Protein AF-A0A1H4NP24-F1 (afdb_monomer)

Secondary structure (DSSP, 8-state):
-----HHHHHHHHHHHHHHHHHSEEEHHHHHHHH---HHHHHHHHHHHHHHSTTTEEEETTTTEEEEPTTPPPSS-HHHHHHHHHHHHHHHHHH-TTS---------TT-TT-----TT---S--GGG-TTS--

Mean predicted aligned error: 13.08 Å

Foldseek 3Di:
DPDDPPVLVLLLLQLLLVCVVPQKAALVNCCLLPVDDSVVSVVSVVVSCVVVVQQWDQDPVVRIIGGHPPDDRPDDPVSSVVSVVVSVVVSVVVCPPDDDPDPDPDPPPPPPDPDDDPPDPDDDPPVPDPPDDD

Sequence (134 aa):
MGDLSHAVLTQMIWIVARVIGAGTIGRQDLVTAFGISQSQAAIDFRSYRAINPDRLMHDRQARTYLVSPGSLTAYPTALRTRVIHAVRMVMDLITDGSQPAKPAPSCARCEDMRFLDSHVILEQCLDCNPEIPK

Nearest PDB structures (foldseek):
  7qfz-assembly4_H  TM=7.844E-01  e=1.212E-05  Escherichia fergusonii ATCC 35469
  7qfz-assembly4_G  TM=8.031E-01  e=2.650E-05  Escherichia fergusonii ATCC 35469
  7tb5-assembly1_A-2  TM=8.136E-01  e=3.175E-05  Pseudomonas aeruginosa
  7qfz-assembly1_A  TM=7.896E-01  e=3.175E-05  Escherichia fergusonii ATCC 35469
  7tb6-assembly1_A-2  TM=6.470E-01  e=7.049E-06  Stenotrophomonas maltophilia

pLDDT: mean 75.7, std 20.92, range [39.09, 95.44]

Structure (mmCIF, N/CA/C/O backbone):
data_AF-A0A1H4NP24-F1
#
_entry.id   AF-A0A1H4NP24-F1
#
loop_
_atom_site.group_PDB
_atom_site.id
_atom_site.type_symbol
_atom_site.label_atom_id
_atom_site.label_alt_id
_atom_site.label_comp_id
_atom_site.label_asym_id
_atom_site.label_entity_id
_atom_site.label_seq_id
_atom_site.pdbx_PDB_ins_code
_atom_site.Cartn_x
_atom_site.Cartn_y
_atom_site.Cartn_z
_atom_site.occupancy
_atom_site.B_iso_or_equiv
_atom_site.auth_seq_id
_atom_site.auth_comp_id
_atom_site.auth_asym_id
_atom_site.auth_atom_id
_atom_site.pdbx_PDB_model_num
ATOM 1 N N . MET A 1 1 ? 0.434 3.483 -23.125 1.00 43.56 1 MET A N 1
ATOM 2 C CA . MET A 1 1 ? 0.304 3.150 -21.692 1.00 43.56 1 MET A CA 1
ATOM 3 C C . MET A 1 1 ? -0.590 4.240 -21.129 1.00 43.56 1 MET A C 1
ATOM 5 O O . MET A 1 1 ? -0.152 5.377 -21.136 1.00 43.56 1 MET A O 1
ATOM 9 N N . GLY A 1 2 ? -1.878 3.967 -20.895 1.00 53.38 2 GLY A N 1
ATOM 10 C CA . GLY A 1 2 ? -2.834 5.023 -20.530 1.00 53.38 2 GLY A CA 1
ATOM 11 C C . GLY A 1 2 ? -2.414 5.701 -19.228 1.00 53.38 2 GLY A C 1
ATOM 12 O O . GLY A 1 2 ? -1.964 5.003 -18.319 1.00 53.38 2 GLY A O 1
ATOM 13 N N . ASP A 1 3 ? -2.515 7.028 -19.165 1.00 61.78 3 ASP A N 1
ATOM 14 C CA . ASP A 1 3 ? -2.132 7.796 -17.983 1.00 61.78 3 ASP A CA 1
ATOM 15 C C . ASP A 1 3 ? -2.924 7.301 -16.767 1.00 61.78 3 ASP A C 1
ATOM 17 O O . ASP A 1 3 ? -4.144 7.455 -16.675 1.00 61.78 3 ASP A O 1
ATOM 21 N N . LEU A 1 4 ? -2.226 6.648 -15.835 1.00 72.50 4 LEU A N 1
ATOM 22 C CA . LEU A 1 4 ? -2.789 6.300 -14.536 1.00 72.50 4 LEU A CA 1
ATOM 23 C C . LEU A 1 4 ? -3.139 7.604 -13.827 1.00 72.50 4 LEU A C 1
ATOM 25 O O . LEU A 1 4 ? -2.292 8.490 -13.700 1.00 72.50 4 LEU A O 1
ATOM 29 N N . SER A 1 5 ? -4.376 7.721 -13.340 1.00 87.06 5 SER A N 1
ATOM 30 C CA . SER A 1 5 ? -4.756 8.903 -12.573 1.00 87.06 5 SER A CA 1
ATOM 31 C C . SER A 1 5 ? -3.844 9.045 -11.351 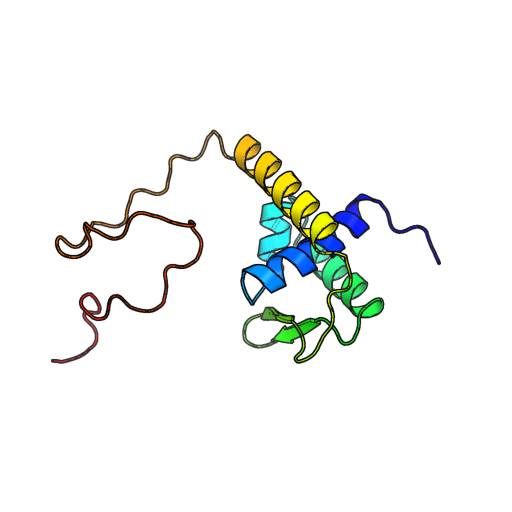1.00 87.06 5 SER A C 1
ATOM 33 O O . SER A 1 5 ? -3.420 8.058 -10.741 1.00 87.06 5 SER A O 1
ATOM 35 N N . HIS A 1 6 ? -3.558 10.288 -10.965 1.00 85.81 6 HIS A N 1
ATOM 36 C CA . HIS A 1 6 ? -2.720 10.576 -9.801 1.00 85.81 6 HIS A CA 1
ATOM 37 C C . HIS A 1 6 ? -3.248 9.898 -8.522 1.00 85.81 6 HIS A C 1
ATOM 39 O O . HIS A 1 6 ? -2.467 9.458 -7.678 1.00 85.81 6 HIS A O 1
ATOM 45 N N . ALA A 1 7 ? -4.573 9.755 -8.400 1.00 87.88 7 ALA A N 1
ATOM 46 C CA . ALA A 1 7 ? -5.215 9.050 -7.296 1.00 87.88 7 ALA A CA 1
ATOM 47 C C . ALA A 1 7 ? -4.853 7.555 -7.278 1.00 87.88 7 ALA A C 1
ATOM 49 O O . ALA A 1 7 ? -4.392 7.053 -6.254 1.00 87.88 7 ALA A O 1
ATOM 50 N N . VAL A 1 8 ? -4.970 6.871 -8.421 1.00 88.38 8 VAL A N 1
ATOM 51 C CA . VAL A 1 8 ? -4.622 5.446 -8.544 1.00 88.38 8 VAL A CA 1
ATOM 52 C C . VAL A 1 8 ? -3.134 5.227 -8.278 1.00 88.38 8 VAL A C 1
ATOM 54 O O . VAL A 1 8 ? -2.760 4.313 -7.544 1.00 88.38 8 VAL A O 1
ATOM 57 N N . LEU A 1 9 ? -2.267 6.090 -8.814 1.00 90.94 9 LEU A N 1
ATOM 58 C CA . LEU A 1 9 ? -0.829 6.008 -8.553 1.00 90.94 9 LEU A CA 1
ATOM 59 C C . LEU A 1 9 ? -0.516 6.192 -7.058 1.00 90.94 9 LEU A C 1
ATOM 61 O O . LEU A 1 9 ? 0.287 5.447 -6.497 1.00 90.94 9 LEU A O 1
ATOM 65 N N . THR A 1 10 ? -1.177 7.149 -6.403 1.00 93.56 10 THR A N 1
ATOM 66 C CA . THR A 1 10 ? -1.026 7.399 -4.961 1.00 93.56 10 THR A CA 1
ATOM 67 C C . THR A 1 10 ? -1.427 6.172 -4.141 1.00 93.56 10 THR A C 1
ATOM 69 O O . THR A 1 10 ? -0.669 5.749 -3.267 1.00 93.56 10 THR A O 1
ATOM 72 N N . GLN A 1 11 ? -2.565 5.548 -4.459 1.00 94.62 11 GLN A N 1
ATOM 73 C CA . GLN A 1 11 ? -3.028 4.313 -3.814 1.00 94.62 11 GLN A CA 1
ATOM 74 C C . GLN A 1 11 ? -2.031 3.162 -4.010 1.00 94.62 11 GLN A C 1
ATOM 76 O O . GLN A 1 11 ? -1.704 2.462 -3.054 1.00 94.62 11 GLN A O 1
ATOM 81 N N . MET A 1 12 ? -1.477 3.000 -5.216 1.00 93.06 12 MET A N 1
ATOM 82 C CA . MET A 1 12 ? -0.444 1.996 -5.499 1.00 93.06 12 MET A CA 1
ATOM 83 C C . MET A 1 12 ? 0.831 2.210 -4.678 1.00 93.06 12 MET A C 1
ATOM 85 O O . MET A 1 12 ? 1.361 1.258 -4.102 1.00 93.06 12 MET A O 1
ATOM 89 N N . ILE A 1 13 ? 1.325 3.450 -4.595 1.00 93.19 13 ILE A N 1
ATOM 90 C CA . ILE A 1 13 ? 2.499 3.782 -3.777 1.00 93.19 13 ILE A CA 1
ATOM 91 C C . ILE A 1 13 ? 2.211 3.489 -2.302 1.00 93.19 13 ILE A C 1
ATOM 93 O O . ILE A 1 13 ? 3.058 2.917 -1.609 1.00 93.19 13 ILE A O 1
ATOM 97 N N . TRP A 1 14 ? 1.013 3.841 -1.832 1.00 95.31 14 TRP A N 1
ATOM 98 C CA . TRP A 1 14 ? 0.597 3.608 -0.455 1.00 95.31 14 TRP A CA 1
ATOM 99 C C . TRP A 1 14 ? 0.489 2.118 -0.116 1.00 95.31 14 TRP A C 1
ATOM 101 O O . TRP A 1 14 ? 1.007 1.718 0.924 1.00 95.31 14 TRP A O 1
ATOM 111 N N . ILE A 1 15 ? -0.078 1.284 -1.002 1.00 94.31 15 ILE A N 1
ATOM 112 C CA . ILE A 1 15 ? -0.126 -0.183 -0.841 1.00 94.31 15 ILE A CA 1
ATOM 113 C C . ILE A 1 15 ? 1.272 -0.729 -0.529 1.00 94.31 15 ILE A C 1
ATOM 115 O O . ILE A 1 15 ? 1.453 -1.450 0.452 1.00 94.31 15 ILE A O 1
ATOM 119 N N . VAL A 1 16 ? 2.269 -0.356 -1.342 1.00 92.12 16 VAL A N 1
ATOM 120 C CA . VAL A 1 16 ? 3.656 -0.823 -1.183 1.00 92.12 16 VAL A CA 1
ATOM 121 C C . VAL A 1 16 ? 4.253 -0.336 0.126 1.00 92.12 16 VAL A C 1
ATOM 123 O O . VAL A 1 16 ? 4.916 -1.087 0.835 1.00 92.12 16 VAL A O 1
ATOM 126 N N . ALA A 1 17 ? 4.041 0.933 0.451 1.00 91.44 17 ALA A N 1
ATOM 127 C CA . ALA A 1 17 ? 4.573 1.514 1.668 1.00 91.44 17 ALA A CA 1
ATOM 128 C C . ALA A 1 17 ? 3.991 0.825 2.919 1.00 91.44 17 ALA A C 1
ATOM 130 O O . ALA A 1 17 ? 4.731 0.486 3.843 1.00 91.44 17 ALA A O 1
ATOM 131 N N . ARG A 1 18 ? 2.677 0.580 2.922 1.00 92.62 18 ARG A N 1
ATOM 132 C CA . ARG A 1 18 ? 1.929 -0.012 4.034 1.00 92.62 18 ARG A CA 1
ATOM 133 C C . ARG A 1 18 ? 2.296 -1.477 4.261 1.00 92.62 18 ARG A C 1
ATOM 135 O O . ARG A 1 18 ? 2.573 -1.841 5.401 1.00 92.62 18 ARG A O 1
ATOM 142 N N . VAL A 1 19 ? 2.352 -2.290 3.203 1.00 91.00 19 VAL A N 1
ATOM 143 C CA . VAL A 1 19 ? 2.689 -3.720 3.319 1.00 91.00 19 VAL A CA 1
ATOM 144 C C . VAL A 1 19 ? 4.134 -3.940 3.780 1.00 91.00 19 VAL A C 1
ATOM 146 O O . VAL A 1 19 ? 4.392 -4.865 4.538 1.00 91.00 19 VAL A O 1
ATOM 149 N N . ILE A 1 20 ? 5.074 -3.066 3.394 1.00 87.38 20 ILE A N 1
ATOM 150 C CA . ILE A 1 20 ? 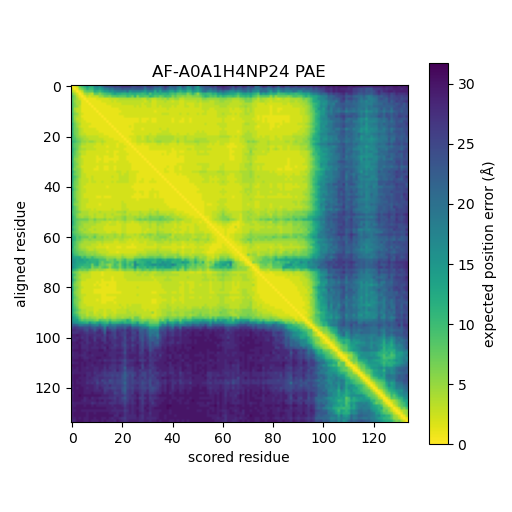6.464 -3.131 3.878 1.00 87.38 20 ILE A CA 1
ATOM 151 C C . ILE A 1 20 ? 6.529 -2.818 5.376 1.00 87.38 20 ILE A C 1
ATOM 153 O O . ILE A 1 20 ? 7.282 -3.460 6.098 1.00 87.38 20 ILE A O 1
ATOM 157 N N . GLY A 1 21 ? 5.758 -1.828 5.838 1.00 85.81 21 GLY A N 1
ATOM 158 C CA . GLY A 1 21 ? 5.777 -1.408 7.239 1.00 85.81 21 GLY A CA 1
ATOM 159 C C . GLY A 1 21 ? 5.045 -2.357 8.190 1.00 85.81 21 GLY A C 1
ATOM 160 O O . GLY A 1 21 ? 5.471 -2.509 9.326 1.00 85.81 21 GLY A O 1
ATOM 161 N N . ALA A 1 22 ? 3.951 -2.984 7.750 1.00 87.06 22 ALA A N 1
ATOM 162 C CA . ALA A 1 22 ? 3.100 -3.814 8.611 1.00 87.06 22 ALA A CA 1
ATOM 163 C C . ALA A 1 22 ? 3.073 -5.303 8.263 1.00 87.06 22 ALA A C 1
ATOM 165 O O . ALA A 1 22 ? 2.334 -6.065 8.881 1.00 87.06 22 ALA A O 1
ATOM 166 N N . GLY A 1 23 ? 3.833 -5.724 7.254 1.00 87.56 23 GLY A N 1
ATOM 167 C CA . GLY A 1 23 ? 3.932 -7.111 6.800 1.00 87.56 23 GLY A CA 1
ATOM 168 C C . GLY A 1 23 ? 2.746 -7.583 5.957 1.00 87.56 23 GLY A C 1
ATOM 169 O O . GLY A 1 23 ? 2.945 -8.300 4.979 1.00 87.56 23 GLY A O 1
ATOM 170 N N . THR A 1 24 ? 1.524 -7.154 6.284 1.00 90.88 24 THR A N 1
ATOM 171 C CA . THR A 1 24 ? 0.304 -7.514 5.548 1.00 90.88 24 THR A CA 1
ATOM 172 C C . THR A 1 24 ? -0.559 -6.289 5.249 1.00 90.88 24 THR A C 1
ATOM 174 O O . THR A 1 24 ? -0.479 -5.267 5.934 1.00 90.88 24 THR A O 1
ATOM 177 N N . ILE A 1 25 ? -1.376 -6.374 4.201 1.00 94.62 25 ILE A N 1
ATOM 178 C CA . ILE A 1 25 ? -2.372 -5.351 3.867 1.00 94.62 25 ILE A CA 1
ATOM 179 C C . ILE A 1 25 ? -3.626 -5.994 3.275 1.00 94.62 25 ILE A C 1
ATOM 181 O O . ILE A 1 25 ? -3.542 -6.897 2.447 1.00 94.62 25 ILE A O 1
ATOM 185 N N . GLY A 1 26 ? -4.805 -5.540 3.678 1.00 94.38 26 GLY A N 1
ATOM 186 C CA . GLY A 1 26 ? -6.093 -5.983 3.161 1.00 94.38 26 GLY A CA 1
ATOM 187 C C . GLY A 1 26 ? -6.828 -4.902 2.369 1.00 94.38 26 GLY A C 1
ATOM 188 O O . GLY A 1 26 ? -6.409 -3.753 2.255 1.00 94.38 26 GLY A O 1
ATOM 189 N N . ARG A 1 27 ? -7.997 -5.267 1.832 1.00 95.44 27 ARG A N 1
ATOM 190 C CA . ARG A 1 27 ? -8.907 -4.308 1.172 1.00 95.44 27 ARG A CA 1
ATOM 191 C C . ARG A 1 27 ? -9.439 -3.266 2.149 1.00 95.44 27 ARG A C 1
ATOM 193 O O . ARG A 1 27 ? -9.589 -2.114 1.765 1.00 95.44 27 ARG A O 1
ATOM 200 N N . GLN A 1 28 ? -9.684 -3.667 3.397 1.00 94.50 28 GLN A N 1
ATOM 201 C CA . GLN A 1 28 ? -10.194 -2.774 4.431 1.00 94.50 28 GLN A CA 1
ATOM 202 C C . GLN A 1 28 ? -9.214 -1.638 4.750 1.00 94.50 28 GLN A C 1
ATOM 204 O O . GLN A 1 28 ? -9.665 -0.526 4.988 1.00 94.50 28 GLN A O 1
ATOM 209 N N . ASP A 1 29 ? -7.899 -1.874 4.669 1.00 94.56 29 ASP A N 1
ATOM 210 C CA . ASP A 1 29 ? -6.900 -0.815 4.852 1.00 94.56 29 ASP A CA 1
ATOM 211 C C . ASP A 1 29 ? -7.089 0.324 3.839 1.00 94.56 29 ASP A C 1
ATOM 213 O O . ASP A 1 29 ? -7.032 1.491 4.212 1.00 94.56 29 ASP A O 1
ATOM 217 N N . LEU A 1 30 ? -7.366 0.003 2.569 1.00 95.06 30 LEU A N 1
ATOM 218 C CA . LEU A 1 30 ? -7.606 1.017 1.536 1.00 95.06 30 LEU A CA 1
ATOM 219 C C . LEU A 1 30 ? -8.944 1.727 1.732 1.00 95.06 30 LEU A C 1
ATOM 221 O O . LEU A 1 30 ? -9.032 2.931 1.509 1.00 95.06 30 LEU A O 1
ATOM 225 N N . VAL A 1 31 ? -9.979 0.990 2.139 1.00 95.06 31 VAL A N 1
ATOM 226 C CA . VAL A 1 31 ? -11.292 1.569 2.456 1.00 95.06 31 VAL A CA 1
ATOM 227 C C . VAL A 1 31 ? -11.142 2.599 3.574 1.00 95.06 31 VAL A C 1
ATOM 229 O O . VAL A 1 31 ? -11.602 3.725 3.426 1.00 95.06 31 VAL A O 1
ATOM 232 N N . THR A 1 32 ? -10.446 2.243 4.655 1.00 93.00 32 THR A N 1
ATOM 233 C CA . THR A 1 32 ? -10.204 3.142 5.788 1.00 93.00 32 THR A CA 1
ATOM 234 C C . THR A 1 32 ? -9.333 4.336 5.390 1.00 93.00 32 THR A C 1
ATOM 236 O O . THR A 1 32 ? -9.643 5.460 5.764 1.00 93.00 32 THR A O 1
ATOM 239 N N . ALA A 1 33 ? -8.275 4.118 4.605 1.00 93.44 33 ALA A N 1
ATOM 240 C CA . ALA A 1 33 ? -7.322 5.172 4.260 1.00 93.44 33 ALA A CA 1
ATOM 241 C C . ALA A 1 33 ? -7.810 6.152 3.182 1.00 93.44 33 ALA A C 1
ATOM 243 O O . ALA A 1 33 ? -7.418 7.316 3.193 1.00 93.44 33 ALA A O 1
ATOM 244 N N . PHE A 1 34 ? -8.629 5.692 2.233 1.00 93.00 34 PHE A N 1
ATOM 245 C CA . PHE A 1 34 ? -9.024 6.479 1.057 1.00 93.00 34 PHE A CA 1
ATOM 246 C C . PHE A 1 34 ? -10.536 6.675 0.914 1.00 93.00 34 PHE A C 1
ATOM 248 O O . PHE A 1 34 ? -10.964 7.341 -0.026 1.00 93.00 34 PHE A O 1
ATOM 255 N N . GLY A 1 35 ? -11.357 6.078 1.783 1.00 92.19 35 GLY A N 1
ATOM 256 C CA . GLY A 1 35 ? -12.817 6.176 1.698 1.00 92.19 35 GLY A CA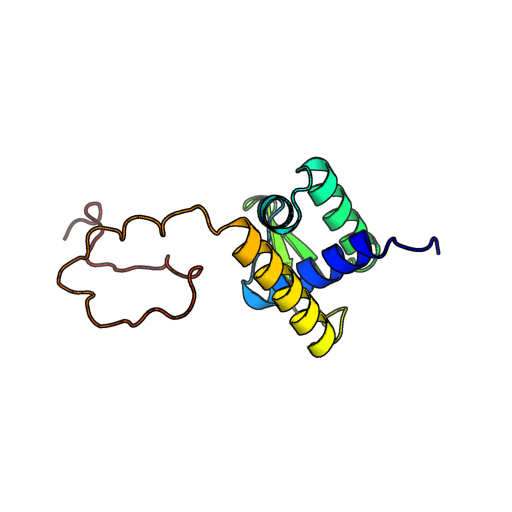 1
ATOM 257 C C . GLY A 1 35 ? -13.417 5.527 0.443 1.00 92.19 35 GLY A C 1
ATOM 258 O O . GLY A 1 35 ? -14.524 5.873 0.039 1.00 92.19 35 GLY A O 1
ATOM 259 N N . ILE A 1 36 ? -12.691 4.612 -0.207 1.00 92.94 36 ILE A N 1
ATOM 260 C CA . ILE A 1 36 ? -13.147 3.920 -1.422 1.00 92.94 36 ILE A CA 1
ATOM 261 C C . ILE A 1 36 ? -13.965 2.667 -1.090 1.00 92.94 36 ILE A C 1
ATOM 263 O O . ILE A 1 36 ? -13.900 2.133 0.013 1.00 92.94 36 ILE A O 1
ATOM 267 N N . SER A 1 37 ? -14.716 2.146 -2.062 1.00 95.31 37 SER A N 1
ATOM 268 C CA . SER A 1 37 ? -15.448 0.888 -1.893 1.00 95.31 37 SER A CA 1
ATOM 269 C C . SER A 1 37 ? -14.511 -0.329 -1.862 1.00 95.31 37 SER A C 1
ATOM 271 O O . SER A 1 37 ? -13.417 -0.320 -2.433 1.00 95.31 37 SER A O 1
ATOM 273 N N . GLN A 1 38 ? -14.970 -1.443 -1.277 1.00 94.12 38 GLN A N 1
ATOM 274 C CA . GLN A 1 38 ? -14.225 -2.711 -1.327 1.00 94.12 38 GLN A CA 1
ATOM 275 C C . GLN A 1 38 ? -13.985 -3.213 -2.761 1.00 94.12 38 GLN A C 1
ATOM 277 O O . GLN A 1 38 ? -12.965 -3.855 -3.028 1.00 94.12 38 GLN A O 1
ATOM 282 N N . SER A 1 39 ? -14.918 -2.949 -3.684 1.00 94.44 39 SER A N 1
ATOM 283 C CA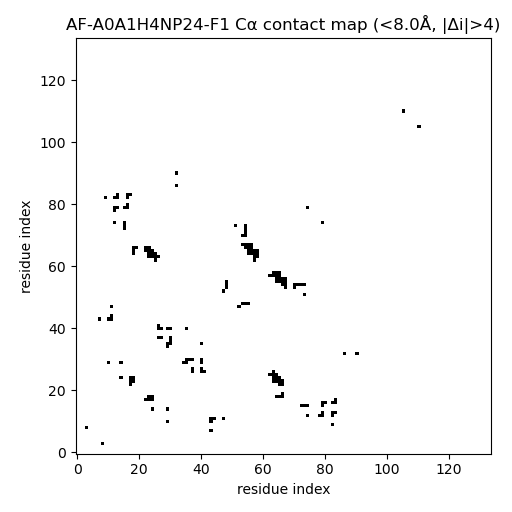 . SER A 1 39 ? -14.768 -3.319 -5.094 1.00 94.44 39 SER A CA 1
ATOM 284 C C . SER A 1 39 ? -13.668 -2.503 -5.770 1.00 94.44 39 SER A C 1
ATOM 286 O O . SER A 1 39 ? -12.857 -3.091 -6.487 1.00 94.44 39 SER A O 1
ATOM 288 N N . GLN A 1 40 ? -13.581 -1.200 -5.480 1.00 93.12 40 GLN A N 1
ATOM 289 C CA . GLN A 1 40 ? -12.506 -0.342 -5.973 1.00 93.12 40 GLN A CA 1
ATOM 290 C C . GLN A 1 40 ? -11.154 -0.741 -5.376 1.00 93.12 40 GLN A C 1
ATOM 292 O O . GLN A 1 40 ? -10.217 -0.975 -6.130 1.00 93.12 40 GLN A O 1
ATOM 297 N N . ALA A 1 41 ? -11.072 -0.981 -4.064 1.00 94.56 41 ALA A N 1
ATOM 298 C CA . ALA A 1 41 ? -9.847 -1.485 -3.439 1.00 94.56 41 ALA A CA 1
ATOM 299 C C . ALA A 1 41 ? -9.365 -2.797 -4.090 1.00 94.56 41 ALA A C 1
ATOM 301 O O . ALA A 1 41 ? -8.172 -3.013 -4.303 1.00 94.56 41 ALA A O 1
ATOM 302 N N . ALA A 1 42 ? -10.292 -3.690 -4.459 1.00 93.31 42 ALA A N 1
ATOM 303 C CA . ALA A 1 42 ? -9.952 -4.912 -5.181 1.00 93.31 42 ALA A CA 1
ATOM 304 C C . ALA A 1 42 ? -9.449 -4.647 -6.613 1.00 93.31 42 ALA A C 1
ATOM 306 O O . ALA A 1 42 ? -8.592 -5.394 -7.088 1.00 93.31 42 ALA A O 1
ATOM 307 N N . ILE A 1 43 ? -9.974 -3.627 -7.303 1.00 92.88 43 ILE A N 1
ATOM 308 C CA . ILE A 1 43 ? -9.452 -3.169 -8.600 1.00 92.88 43 ILE A CA 1
ATOM 309 C C . ILE A 1 43 ? -8.026 -2.648 -8.419 1.00 92.88 43 ILE A C 1
ATOM 311 O O . ILE A 1 43 ? -7.150 -3.084 -9.157 1.00 92.88 43 ILE A O 1
ATOM 315 N N . ASP A 1 44 ? -7.767 -1.819 -7.411 1.00 91.81 44 ASP A N 1
ATOM 316 C CA . ASP A 1 44 ? -6.451 -1.213 -7.185 1.00 91.81 44 ASP A CA 1
ATOM 317 C C . ASP A 1 44 ? -5.374 -2.278 -6.932 1.00 91.81 44 ASP A C 1
ATOM 319 O O . ASP A 1 44 ? -4.310 -2.244 -7.553 1.00 91.81 44 ASP A O 1
ATOM 323 N N . PHE A 1 45 ? -5.672 -3.301 -6.119 1.00 93.19 45 PHE A N 1
ATOM 324 C CA . PHE A 1 45 ? -4.767 -4.442 -5.933 1.00 93.19 45 PHE A CA 1
ATOM 325 C C . PHE A 1 45 ? -4.525 -5.236 -7.222 1.00 93.19 45 PHE A C 1
ATOM 327 O O . PHE A 1 45 ? -3.399 -5.672 -7.473 1.00 93.19 45 PHE A O 1
ATOM 334 N N . ARG A 1 46 ? -5.561 -5.447 -8.047 1.00 91.38 46 ARG A N 1
ATOM 335 C CA . ARG A 1 46 ? -5.401 -6.127 -9.344 1.00 91.38 46 ARG A CA 1
ATOM 336 C C . ARG A 1 46 ? -4.544 -5.301 -10.294 1.00 91.38 46 ARG A C 1
ATOM 338 O O . ARG A 1 46 ? -3.634 -5.857 -10.898 1.00 91.38 46 ARG A O 1
ATOM 345 N N . SER A 1 47 ? -4.793 -4.000 -10.381 1.00 90.12 47 SER A N 1
ATOM 346 C CA . SER A 1 47 ? -4.023 -3.067 -11.202 1.00 90.12 47 SER A CA 1
ATOM 347 C C . SER A 1 47 ? -2.566 -3.014 -10.753 1.00 90.12 47 SER A C 1
ATOM 349 O O . SER A 1 47 ? -1.664 -3.094 -11.582 1.00 90.12 47 SER A O 1
ATOM 351 N N . TYR A 1 48 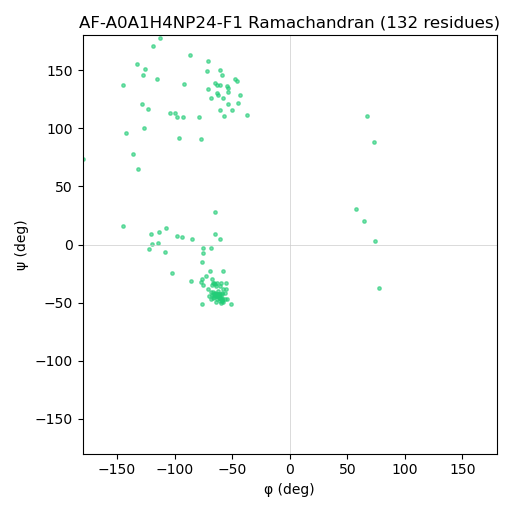? -2.316 -2.969 -9.441 1.00 90.75 48 TYR A N 1
ATOM 352 C CA . TYR A 1 48 ? -0.957 -2.985 -8.910 1.00 90.75 48 TYR A CA 1
ATOM 353 C C . TYR A 1 48 ? -0.226 -4.270 -9.310 1.00 90.75 48 TYR A C 1
ATOM 355 O O . TYR A 1 48 ? 0.890 -4.206 -9.824 1.00 90.75 48 TYR A O 1
ATOM 363 N N . ARG A 1 49 ? -0.863 -5.433 -9.120 1.00 91.06 49 ARG A N 1
ATOM 364 C CA . ARG A 1 49 ? -0.290 -6.741 -9.475 1.00 91.06 49 ARG A CA 1
ATOM 365 C C . ARG A 1 49 ? -0.133 -6.932 -10.982 1.00 91.06 49 ARG A C 1
ATOM 367 O O . ARG A 1 49 ? 0.789 -7.614 -11.394 1.00 91.06 49 ARG A O 1
ATOM 374 N N . ALA A 1 50 ? -0.978 -6.324 -11.810 1.00 89.75 50 ALA A N 1
ATOM 375 C CA . ALA A 1 50 ? -0.808 -6.365 -13.262 1.00 89.75 50 ALA A CA 1
ATOM 376 C C . ALA A 1 50 ? 0.478 -5.646 -13.708 1.00 89.75 50 ALA A C 1
ATOM 378 O O . ALA A 1 50 ? 1.128 -6.080 -14.653 1.00 89.75 50 ALA A O 1
ATOM 379 N N . ILE A 1 51 ? 0.859 -4.574 -13.007 1.00 88.25 51 ILE A N 1
ATOM 380 C CA . ILE A 1 51 ? 2.085 -3.807 -13.281 1.00 88.25 51 ILE A CA 1
ATOM 381 C C . ILE A 1 51 ? 3.299 -4.422 -12.562 1.00 88.25 51 ILE A C 1
ATOM 383 O O . ILE A 1 51 ? 4.425 -4.336 -13.044 1.00 88.25 51 ILE A O 1
ATOM 387 N N . ASN A 1 52 ? 3.080 -5.041 -11.400 1.00 87.06 52 ASN A N 1
ATOM 388 C CA . ASN A 1 52 ? 4.113 -5.576 -10.514 1.00 87.06 52 ASN A CA 1
ATOM 389 C C . ASN A 1 52 ? 3.782 -7.022 -10.081 1.00 87.06 52 ASN A C 1
ATOM 391 O O . ASN A 1 52 ? 3.525 -7.253 -8.893 1.00 87.06 52 ASN A O 1
ATOM 395 N N . PRO A 1 53 ? 3.764 -7.993 -11.014 1.00 83.81 53 PRO A N 1
ATOM 396 C CA . PRO A 1 53 ? 3.242 -9.342 -10.766 1.00 83.81 53 PRO A CA 1
ATOM 397 C C . PRO A 1 53 ? 3.982 -10.086 -9.656 1.00 83.81 53 PRO A C 1
ATOM 399 O O . PRO A 1 53 ? 3.347 -10.751 -8.838 1.00 83.81 53 PRO A O 1
ATOM 402 N N . ASP A 1 54 ? 5.294 -9.884 -9.560 1.00 84.81 54 ASP A N 1
ATOM 403 C CA . ASP A 1 54 ? 6.150 -10.641 -8.646 1.00 84.81 54 ASP A CA 1
ATOM 404 C C . ASP A 1 54 ? 6.360 -9.952 -7.296 1.00 84.81 54 ASP A C 1
ATOM 406 O O . ASP A 1 54 ? 7.156 -10.422 -6.492 1.00 84.81 54 ASP A O 1
ATOM 410 N N . ARG A 1 55 ? 5.666 -8.838 -7.017 1.00 87.06 55 ARG A N 1
ATOM 411 C CA . ARG A 1 55 ? 5.928 -8.022 -5.815 1.00 87.06 55 ARG A CA 1
ATOM 412 C C . ARG A 1 55 ? 4.927 -8.206 -4.680 1.00 87.06 55 ARG A C 1
ATOM 414 O O . ARG A 1 55 ? 5.267 -7.945 -3.527 1.00 87.06 55 ARG A O 1
ATOM 421 N N . LEU A 1 56 ? 3.705 -8.631 -5.002 1.00 89.69 56 LEU A N 1
ATOM 422 C CA . LEU A 1 56 ? 2.650 -8.896 -4.025 1.00 89.69 56 LEU A CA 1
ATOM 423 C C . LEU A 1 56 ? 2.045 -10.284 -4.222 1.00 89.69 56 LEU A C 1
ATOM 425 O O . LEU A 1 56 ? 1.419 -10.572 -5.248 1.00 89.69 56 LEU A O 1
ATOM 429 N N . MET A 1 57 ? 2.131 -11.090 -3.172 1.00 89.75 57 MET A N 1
ATOM 430 C CA . MET A 1 57 ? 1.442 -12.365 -3.054 1.00 89.75 57 MET A CA 1
ATOM 431 C C . MET A 1 57 ? 0.094 -12.158 -2.362 1.00 89.75 57 MET A C 1
ATOM 433 O O . MET A 1 57 ? -0.008 -11.398 -1.404 1.00 89.75 57 MET A O 1
ATOM 437 N N . HIS A 1 58 ? -0.953 -12.824 -2.847 1.00 91.75 58 HIS A N 1
ATOM 438 C CA . HIS A 1 58 ? -2.272 -12.788 -2.215 1.00 91.75 58 HIS A CA 1
ATOM 439 C C . HIS A 1 58 ? -2.479 -14.047 -1.375 1.00 91.75 58 HIS A C 1
ATOM 441 O O . HIS A 1 58 ? -2.613 -15.142 -1.929 1.00 91.75 58 HIS A O 1
ATOM 447 N N . ASP A 1 59 ? -2.550 -13.872 -0.060 1.00 89.94 59 ASP A N 1
ATOM 448 C CA . ASP A 1 59 ? -2.951 -14.917 0.868 1.00 89.94 59 ASP A CA 1
ATOM 449 C C . ASP A 1 59 ? -4.479 -15.051 0.834 1.00 89.94 59 ASP A C 1
ATOM 451 O O . ASP A 1 59 ? -5.231 -14.179 1.276 1.00 89.94 59 ASP A O 1
ATOM 455 N N . ARG A 1 60 ? -4.962 -16.161 0.270 1.00 88.19 60 ARG A N 1
ATOM 456 C CA . ARG A 1 60 ? -6.402 -16.423 0.140 1.00 88.19 60 ARG A CA 1
ATOM 457 C C . ARG A 1 60 ? -7.066 -16.774 1.470 1.00 88.19 60 ARG A C 1
ATOM 459 O O . ARG A 1 60 ? -8.268 -16.543 1.585 1.00 88.19 60 ARG A O 1
ATOM 466 N N . GLN A 1 61 ? -6.323 -17.334 2.424 1.00 87.00 61 GLN A N 1
ATOM 467 C CA . GLN A 1 61 ? -6.859 -17.715 3.729 1.00 87.00 61 GLN A CA 1
ATOM 468 C C . GLN A 1 61 ? -7.043 -16.469 4.593 1.00 87.00 61 GLN A C 1
ATOM 470 O O . GLN A 1 61 ? -8.154 -16.204 5.049 1.00 87.00 61 GLN A O 1
ATOM 475 N N . ALA A 1 62 ? -5.996 -15.650 4.712 1.00 86.25 62 ALA A N 1
ATOM 476 C CA . ALA A 1 62 ? -6.049 -14.397 5.462 1.00 86.25 62 ALA A CA 1
ATOM 477 C C . ALA A 1 62 ? -6.790 -13.270 4.718 1.00 86.25 62 ALA A C 1
ATOM 479 O O . ALA A 1 62 ? -7.170 -12.270 5.323 1.00 86.25 62 ALA A O 1
ATOM 480 N N . ARG A 1 63 ? -7.028 -13.421 3.404 1.00 90.75 63 ARG A N 1
ATOM 481 C CA . ARG A 1 63 ? -7.608 -12.393 2.511 1.00 90.75 63 ARG A CA 1
ATOM 482 C C . ARG A 1 63 ? -6.792 -11.094 2.493 1.00 90.75 63 ARG A C 1
ATOM 484 O O . ARG A 1 63 ? -7.340 -10.006 2.285 1.00 90.75 63 ARG A O 1
ATOM 491 N N . THR A 1 64 ? -5.485 -11.222 2.683 1.00 93.25 64 THR A N 1
ATOM 492 C CA . THR A 1 64 ? -4.510 -10.131 2.704 1.00 93.25 64 THR A CA 1
ATOM 493 C C . THR A 1 64 ? -3.480 -10.304 1.592 1.00 93.25 64 THR A C 1
ATOM 495 O O . THR A 1 64 ? -3.425 -11.309 0.879 1.00 93.25 64 THR A O 1
ATOM 498 N N . TYR A 1 65 ? -2.673 -9.269 1.411 1.00 92.62 65 TYR A N 1
ATOM 499 C CA . TYR A 1 65 ? -1.543 -9.238 0.509 1.00 92.62 65 TYR A CA 1
ATOM 500 C C . TYR A 1 65 ? -0.259 -9.085 1.313 1.00 92.62 65 TYR A C 1
ATOM 502 O O . TYR A 1 65 ? -0.214 -8.351 2.301 1.00 92.62 65 TYR A O 1
ATOM 510 N N . LEU A 1 66 ? 0.773 -9.776 0.851 1.00 91.25 66 LEU A N 1
ATOM 511 C CA . LEU A 1 66 ? 2.092 -9.864 1.461 1.00 91.25 66 LEU A CA 1
ATOM 512 C C . LEU A 1 66 ? 3.139 -9.472 0.423 1.00 91.25 66 LEU A C 1
ATOM 514 O O . LEU A 1 66 ? 2.942 -9.699 -0.774 1.00 91.25 66 LEU A O 1
ATOM 518 N N . VAL A 1 67 ? 4.268 -8.927 0.873 1.00 89.31 67 VAL A N 1
ATOM 519 C CA . VAL A 1 67 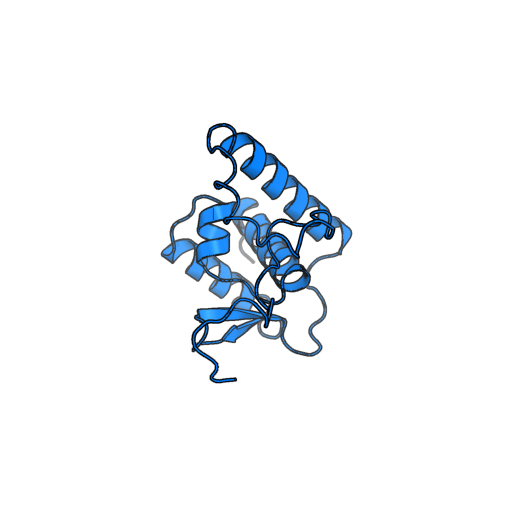? 5.430 -8.748 -0.007 1.00 89.31 67 VAL A CA 1
ATOM 520 C C . VAL A 1 67 ? 5.923 -10.123 -0.454 1.00 89.31 67 VAL A C 1
ATOM 522 O O . VAL A 1 67 ? 6.126 -11.013 0.371 1.00 89.31 67 VAL A O 1
ATOM 525 N N . SER A 1 68 ? 6.123 -10.302 -1.758 1.00 86.69 68 SER A N 1
ATOM 526 C CA . SER A 1 68 ? 6.737 -11.527 -2.268 1.00 86.69 68 SER A CA 1
ATOM 527 C C . SER A 1 68 ? 8.187 -11.649 -1.776 1.00 86.69 68 SER A C 1
ATOM 529 O O . SER A 1 68 ? 8.920 -10.653 -1.805 1.00 86.69 68 SER A O 1
ATOM 531 N N . PRO A 1 69 ? 8.649 -12.847 -1.374 1.00 76.94 69 PRO A N 1
ATOM 532 C CA . PRO A 1 69 ? 10.036 -13.053 -0.966 1.00 76.94 69 PRO A CA 1
ATOM 533 C C . PRO A 1 69 ? 11.024 -12.567 -2.037 1.00 76.94 69 PRO A C 1
ATOM 535 O O . PRO A 1 69 ? 10.865 -12.872 -3.216 1.00 76.94 69 PRO A O 1
ATOM 538 N N . GLY A 1 70 ? 12.033 -11.788 -1.638 1.00 70.19 70 GLY A N 1
ATOM 539 C CA . GLY A 1 70 ? 13.059 -11.270 -2.557 1.00 70.19 70 GLY A CA 1
ATOM 540 C C . GLY A 1 70 ? 12.609 -10.128 -3.480 1.00 70.19 70 GLY A C 1
ATOM 541 O O . GLY A 1 70 ? 13.400 -9.661 -4.297 1.00 70.19 70 GLY A O 1
ATOM 542 N N . SER A 1 71 ? 11.372 -9.637 -3.355 1.00 74.94 71 SER A N 1
ATOM 543 C CA . SER A 1 71 ? 10.891 -8.520 -4.170 1.00 74.94 71 SER A CA 1
ATOM 544 C C . SER A 1 71 ? 11.595 -7.207 -3.815 1.00 74.94 71 SER A C 1
ATOM 546 O O . SER A 1 71 ? 11.522 -6.723 -2.686 1.00 74.94 71 SER A O 1
ATOM 548 N N . LEU A 1 72 ? 12.165 -6.541 -4.822 1.00 66.75 72 LEU A N 1
ATOM 549 C CA . LEU A 1 72 ? 12.589 -5.144 -4.707 1.00 66.75 72 LEU A CA 1
ATOM 550 C C . LEU A 1 72 ? 11.370 -4.212 -4.661 1.00 66.75 72 LEU A C 1
ATOM 552 O O . LEU A 1 72 ? 10.330 -4.472 -5.271 1.00 66.75 72 LEU A O 1
ATOM 556 N N . THR A 1 73 ? 11.480 -3.082 -3.966 1.00 75.31 73 THR A N 1
ATOM 557 C CA . THR A 1 73 ? 10.377 -2.116 -3.846 1.00 75.31 73 THR A CA 1
ATOM 558 C C . THR A 1 73 ? 10.131 -1.388 -5.172 1.00 75.31 73 THR A C 1
ATOM 560 O O . THR A 1 73 ? 11.085 -0.915 -5.785 1.00 75.31 73 THR A O 1
ATOM 563 N N . ALA A 1 74 ? 8.873 -1.259 -5.614 1.00 81.44 74 ALA A N 1
ATOM 564 C CA . ALA A 1 74 ? 8.535 -0.601 -6.893 1.00 81.44 74 ALA A CA 1
ATOM 565 C C . ALA A 1 74 ? 8.769 0.912 -6.904 1.00 81.44 74 ALA A C 1
ATOM 567 O O . ALA A 1 74 ? 8.957 1.502 -7.962 1.00 81.44 74 ALA A O 1
ATOM 568 N N . TYR A 1 75 ? 8.781 1.528 -5.725 1.00 85.94 75 TYR A N 1
ATOM 569 C CA . TYR A 1 75 ? 8.877 2.973 -5.552 1.00 85.94 75 TYR A CA 1
ATOM 570 C C . TYR A 1 75 ? 10.017 3.310 -4.592 1.00 85.94 75 TYR A C 1
ATOM 572 O O . TYR A 1 75 ? 10.204 2.547 -3.646 1.00 85.94 75 TYR A O 1
ATOM 580 N N . PRO A 1 76 ? 10.742 4.433 -4.758 1.00 89.00 76 PRO A N 1
ATOM 581 C CA . PRO A 1 76 ? 11.801 4.853 -3.836 1.00 89.00 76 PRO A CA 1
ATOM 582 C C . PRO A 1 76 ? 11.297 5.088 -2.407 1.00 89.00 76 PRO A C 1
ATOM 584 O O . PRO A 1 76 ? 10.169 5.540 -2.209 1.00 89.00 76 PRO A O 1
ATOM 587 N N . THR A 1 77 ? 12.154 4.863 -1.405 1.00 89.69 77 THR A N 1
ATOM 588 C CA . THR A 1 77 ? 11.797 5.026 0.018 1.00 89.69 77 THR A CA 1
ATOM 589 C C . THR A 1 77 ? 11.242 6.413 0.328 1.00 89.69 77 THR A C 1
ATOM 591 O O . THR A 1 77 ? 10.167 6.508 0.908 1.00 89.69 77 THR A O 1
ATOM 594 N N . ALA A 1 78 ? 11.893 7.482 -0.140 1.00 91.19 78 ALA A N 1
ATOM 595 C CA . ALA A 1 78 ? 11.436 8.852 0.102 1.00 91.19 78 ALA A CA 1
ATOM 596 C C . ALA A 1 78 ? 10.005 9.109 -0.408 1.00 91.19 78 ALA A C 1
ATOM 598 O O . ALA A 1 78 ? 9.223 9.794 0.250 1.00 91.19 78 ALA A O 1
ATOM 599 N N . LEU A 1 79 ? 9.639 8.533 -1.559 1.00 91.31 79 LEU A N 1
ATOM 600 C CA . LEU A 1 79 ? 8.301 8.682 -2.130 1.00 91.31 79 LEU A CA 1
ATOM 601 C C . LEU A 1 79 ? 7.254 7.926 -1.304 1.00 91.31 79 LEU A C 1
ATOM 603 O O . LEU A 1 79 ? 6.203 8.479 -0.985 1.00 91.31 79 LEU A O 1
ATOM 607 N N . ARG A 1 80 ? 7.568 6.690 -0.901 1.00 93.25 80 ARG A N 1
ATOM 608 C CA . ARG A 1 80 ? 6.708 5.883 -0.021 1.00 93.25 80 ARG A CA 1
ATOM 609 C C . ARG A 1 80 ? 6.452 6.583 1.313 1.00 93.25 80 ARG A C 1
ATOM 611 O O . ARG A 1 80 ? 5.307 6.674 1.744 1.00 93.25 80 ARG A O 1
ATOM 618 N N . THR A 1 81 ? 7.508 7.116 1.926 1.00 91.75 81 THR A N 1
ATOM 619 C CA . THR A 1 81 ? 7.441 7.873 3.179 1.00 91.75 81 THR A CA 1
ATOM 620 C C . THR A 1 81 ? 6.519 9.081 3.034 1.00 91.75 81 THR A C 1
ATOM 622 O O . THR A 1 81 ? 5.593 9.231 3.826 1.00 91.75 81 THR A O 1
ATOM 625 N N . ARG A 1 82 ? 6.688 9.895 1.982 1.00 94.44 82 ARG A N 1
ATOM 626 C CA . ARG A 1 82 ? 5.818 11.057 1.721 1.00 94.44 82 ARG A CA 1
ATOM 627 C C . ARG A 1 82 ? 4.344 10.674 1.617 1.00 94.44 82 ARG A C 1
ATOM 629 O O . ARG A 1 82 ? 3.516 11.317 2.250 1.00 94.44 82 ARG A O 1
ATOM 636 N N . VAL A 1 83 ? 4.025 9.625 0.859 1.00 94.00 83 VAL A N 1
ATOM 637 C CA . VAL A 1 83 ? 2.636 9.177 0.676 1.00 94.00 83 VAL A CA 1
ATOM 638 C C . VAL A 1 83 ? 2.036 8.647 1.980 1.00 94.00 83 VAL A C 1
ATOM 640 O O . VAL A 1 83 ? 0.914 9.019 2.311 1.00 94.00 83 VAL A O 1
ATOM 643 N N . ILE A 1 84 ? 2.768 7.841 2.762 1.00 93.00 84 ILE A N 1
ATOM 644 C CA . ILE A 1 84 ? 2.288 7.390 4.080 1.00 93.00 84 ILE A CA 1
ATOM 645 C C . ILE A 1 84 ? 2.000 8.574 5.001 1.00 93.00 84 ILE A C 1
ATOM 647 O O . ILE A 1 84 ? 0.943 8.601 5.624 1.00 93.00 84 ILE A O 1
ATOM 651 N N . HIS A 1 85 ? 2.916 9.541 5.092 1.00 94.06 85 HIS A N 1
ATOM 652 C CA . HIS A 1 85 ? 2.719 10.699 5.961 1.00 94.06 85 HIS A CA 1
ATOM 653 C C . HIS A 1 85 ? 1.551 11.564 5.496 1.00 94.06 85 HIS A C 1
ATOM 655 O O . HIS A 1 85 ? 0.745 11.965 6.325 1.00 94.06 85 HIS A O 1
ATOM 661 N N . ALA A 1 86 ? 1.419 11.801 4.190 1.00 93.00 86 ALA A N 1
ATOM 662 C CA . ALA A 1 86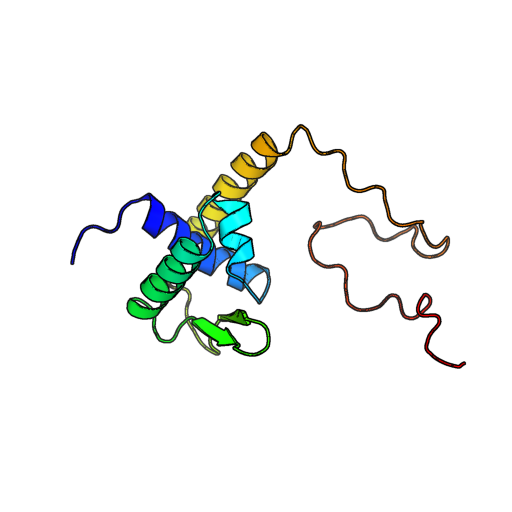 ? 0.296 12.551 3.640 1.00 93.00 86 ALA A CA 1
ATOM 663 C C . ALA A 1 86 ? -1.049 11.895 3.984 1.00 93.00 86 ALA A C 1
ATOM 665 O O . ALA A 1 86 ? -1.947 12.570 4.477 1.00 93.00 86 ALA A O 1
ATOM 666 N N . VAL A 1 87 ? -1.168 10.578 3.788 1.00 92.75 87 VAL A N 1
ATOM 667 C CA . VAL A 1 87 ? -2.397 9.842 4.118 1.00 92.75 87 VAL A CA 1
ATOM 668 C C . VAL A 1 87 ? -2.661 9.850 5.625 1.00 92.75 87 VAL A C 1
ATOM 670 O O . VAL A 1 87 ? -3.796 10.074 6.026 1.00 92.75 87 VAL A O 1
ATOM 673 N N . ARG A 1 88 ? -1.632 9.677 6.468 1.00 91.44 88 ARG A N 1
ATOM 674 C CA . ARG A 1 88 ? -1.770 9.771 7.934 1.00 91.44 88 ARG A CA 1
ATOM 675 C C . ARG A 1 88 ? -2.282 11.136 8.379 1.00 91.44 88 ARG A C 1
ATOM 677 O O . ARG A 1 88 ? -3.292 11.182 9.057 1.00 91.44 88 ARG A O 1
ATOM 684 N N . MET A 1 89 ? -1.668 12.224 7.912 1.00 90.56 89 MET A N 1
ATOM 685 C CA . MET A 1 89 ? -2.109 13.580 8.257 1.00 90.56 89 MET A CA 1
ATOM 686 C C . MET A 1 89 ? -3.579 13.819 7.894 1.00 90.56 89 MET A C 1
ATOM 688 O O . MET A 1 89 ? -4.312 14.422 8.667 1.00 90.56 89 MET A O 1
ATOM 692 N N . VAL A 1 90 ? -4.024 13.339 6.729 1.00 88.44 90 VAL A N 1
ATOM 693 C CA . VAL A 1 90 ? -5.431 13.464 6.322 1.00 88.44 90 VAL A CA 1
ATOM 694 C C . VAL A 1 90 ? -6.345 12.613 7.202 1.00 88.44 90 VAL A C 1
ATOM 696 O O . VAL A 1 90 ? -7.393 13.098 7.618 1.00 88.44 90 VAL A O 1
ATOM 699 N N . MET A 1 91 ? -5.960 11.369 7.503 1.00 87.12 91 MET A N 1
ATOM 700 C CA . MET A 1 91 ? -6.738 10.510 8.399 1.00 87.12 91 MET A CA 1
ATOM 701 C C . MET A 1 91 ? -6.874 11.136 9.788 1.00 87.12 91 MET A C 1
ATOM 703 O O . MET A 1 91 ? -7.992 11.212 10.287 1.00 87.12 91 MET A O 1
ATOM 707 N N . ASP A 1 92 ? -5.781 11.656 10.352 1.00 86.62 92 ASP A N 1
ATOM 708 C CA . ASP A 1 92 ? -5.762 12.279 11.678 1.00 86.62 92 ASP A CA 1
ATOM 709 C C . ASP A 1 92 ? -6.735 13.471 11.749 1.00 86.62 92 ASP A C 1
ATOM 711 O O . ASP A 1 92 ? -7.508 13.582 12.701 1.00 86.62 92 ASP A O 1
ATOM 715 N N . LEU A 1 93 ? -6.781 14.300 10.697 1.00 81.56 93 LEU A N 1
ATOM 716 C CA . LEU A 1 93 ? -7.716 15.429 10.580 1.00 81.56 93 LEU A CA 1
ATOM 717 C C . LEU A 1 93 ? -9.186 15.000 10.459 1.00 81.56 93 LEU A C 1
ATOM 719 O O . LEU A 1 93 ? -10.074 15.711 10.920 1.00 81.56 93 LEU A O 1
ATOM 723 N N . ILE A 1 94 ? -9.467 13.860 9.822 1.00 79.50 94 ILE A N 1
ATOM 724 C CA . ILE A 1 94 ? -10.834 13.327 9.700 1.00 79.50 94 ILE A CA 1
ATOM 725 C C . ILE A 1 94 ? -11.285 12.694 11.027 1.00 79.50 94 ILE A C 1
ATOM 727 O O . ILE A 1 94 ? -12.475 12.695 11.343 1.00 79.50 94 ILE A O 1
ATOM 731 N N . THR A 1 95 ? -10.351 12.165 11.821 1.00 69.38 95 THR A N 1
ATOM 732 C CA . THR A 1 95 ? -10.647 11.443 13.067 1.00 69.38 95 THR A CA 1
ATOM 733 C C . THR A 1 95 ? -10.822 12.313 14.315 1.00 69.38 95 THR A C 1
ATOM 735 O O . THR A 1 95 ? -11.071 11.752 15.381 1.00 69.38 95 THR A O 1
ATOM 738 N N . ASP A 1 96 ? -10.804 13.647 14.209 1.00 56.06 96 ASP A N 1
ATOM 739 C CA . ASP A 1 96 ? -10.862 14.600 15.343 1.00 56.06 96 ASP A CA 1
ATOM 740 C C . ASP A 1 96 ? -12.191 14.583 16.155 1.00 56.06 96 ASP A C 1
ATOM 742 O O . ASP A 1 96 ? -12.430 15.408 17.032 1.00 56.06 96 ASP A O 1
ATOM 746 N N . GLY A 1 97 ? -13.078 13.614 15.889 1.00 54.38 97 GLY A N 1
ATOM 747 C CA . GLY A 1 97 ? -14.310 13.347 16.642 1.00 54.38 97 GLY A CA 1
ATOM 748 C C . GLY A 1 97 ? -14.406 11.958 17.291 1.00 54.38 97 GLY A C 1
ATOM 749 O O . GLY A 1 97 ? -15.418 11.663 17.924 1.00 54.38 97 GLY A O 1
ATOM 750 N N . SER A 1 98 ? -13.400 11.086 17.157 1.00 48.72 98 SER A N 1
ATOM 751 C CA . SER A 1 98 ? -13.372 9.797 17.861 1.00 48.72 98 SER A CA 1
ATOM 752 C C . SER A 1 98 ? -12.518 9.929 19.114 1.00 48.72 98 SER A C 1
ATOM 754 O O . SER A 1 98 ? -11.295 9.998 19.025 1.00 48.72 98 SER A O 1
ATOM 756 N N . GLN A 1 99 ? -13.145 9.903 20.294 1.00 49.25 99 GLN A N 1
ATOM 757 C CA . GLN A 1 99 ? -12.423 9.645 21.543 1.00 49.25 99 GLN A CA 1
ATOM 758 C C . GLN A 1 99 ? -11.476 8.446 21.351 1.00 49.25 99 GLN A C 1
ATOM 760 O O . GLN A 1 99 ? -11.864 7.475 20.684 1.00 49.25 99 GLN A O 1
ATOM 765 N N . PRO A 1 100 ? -10.251 8.483 21.911 1.00 46.75 100 PRO A N 1
ATOM 766 C CA . PRO A 1 100 ? -9.396 7.308 21.914 1.00 46.75 100 PRO A CA 1
ATOM 767 C C . PRO A 1 100 ? -10.188 6.164 22.543 1.00 46.75 100 PRO A C 1
ATOM 769 O O . PRO A 1 100 ? -10.896 6.370 23.535 1.00 46.75 100 PRO A O 1
ATOM 772 N N . ALA A 1 101 ? -10.111 4.979 21.934 1.00 47.28 101 ALA A N 1
ATOM 773 C CA . ALA A 1 101 ? -10.726 3.780 22.479 1.00 47.28 101 ALA A CA 1
ATOM 774 C C . ALA A 1 101 ? -10.452 3.727 23.986 1.00 47.28 101 ALA A C 1
ATOM 776 O O . ALA A 1 101 ? -9.306 3.903 24.409 1.00 47.28 101 ALA A O 1
ATOM 777 N N . LYS A 1 102 ? -11.513 3.541 24.787 1.00 41.34 102 LYS A N 1
ATOM 778 C CA . LYS A 1 102 ? -11.391 3.349 26.235 1.00 41.34 102 LYS A CA 1
ATOM 779 C C . LYS A 1 102 ? -10.252 2.348 26.453 1.00 41.34 102 LYS A C 1
ATOM 781 O O . LYS A 1 102 ? -1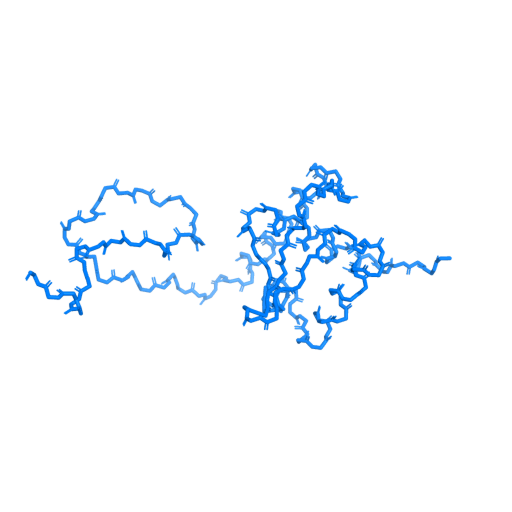0.334 1.263 25.868 1.00 41.34 102 LYS A O 1
ATOM 786 N N . PRO A 1 103 ? -9.195 2.701 27.207 1.00 45.09 103 P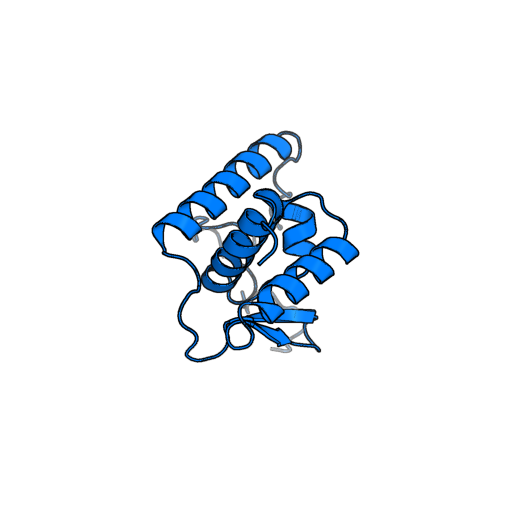RO A N 1
ATOM 787 C CA . PRO A 1 103 ? -8.096 1.777 27.418 1.00 45.09 103 PRO A CA 1
ATOM 788 C C . PRO A 1 103 ? -8.686 0.473 27.951 1.00 45.09 103 PRO A C 1
ATOM 790 O O . PRO A 1 103 ? -9.583 0.497 28.804 1.00 45.09 103 PRO A O 1
ATOM 793 N N . ALA A 1 104 ? -8.231 -0.656 27.400 1.00 46.41 104 ALA A N 1
ATOM 794 C CA . ALA A 1 104 ? -8.529 -1.956 27.984 1.00 46.41 104 ALA A CA 1
ATOM 795 C C . ALA A 1 104 ? -8.239 -1.871 29.493 1.00 46.41 104 ALA A C 1
ATOM 797 O O . ALA A 1 104 ? -7.295 -1.163 29.863 1.00 46.41 104 ALA A O 1
ATOM 798 N N . PRO A 1 105 ? -9.042 -2.513 30.365 1.00 44.66 105 PRO A N 1
ATOM 799 C CA . PRO A 1 105 ? -8.758 -2.506 31.794 1.00 44.66 105 PRO A CA 1
ATOM 800 C C . PRO A 1 105 ? -7.298 -2.914 31.982 1.00 44.66 105 PRO A C 1
ATOM 802 O O . PRO A 1 105 ? -6.897 -4.005 31.572 1.00 44.66 105 PRO A O 1
ATOM 805 N N . SER A 1 106 ? -6.493 -1.989 32.502 1.00 51.47 106 SER A N 1
ATOM 806 C CA . SER A 1 106 ? -5.080 -2.216 32.733 1.00 51.47 106 SER A CA 1
ATOM 807 C C . SER A 1 106 ? -4.967 -3.372 33.715 1.00 51.47 106 SER A C 1
ATOM 809 O O . SER A 1 106 ? -5.422 -3.302 34.856 1.00 51.47 106 SER A O 1
ATOM 811 N N . CYS A 1 107 ? -4.379 -4.478 33.268 1.00 45.62 107 CYS A N 1
ATOM 812 C CA . CYS A 1 107 ? -3.812 -5.429 34.205 1.00 45.62 107 CYS A CA 1
ATOM 813 C C . CYS A 1 107 ? -2.777 -4.650 35.028 1.00 45.62 107 CYS A C 1
ATOM 815 O O . CYS A 1 107 ? -1.888 -4.024 34.448 1.00 45.62 107 CYS A O 1
ATOM 817 N N . ALA A 1 108 ? -2.878 -4.682 36.360 1.00 47.31 108 ALA A N 1
ATOM 818 C CA . ALA A 1 108 ? -1.993 -3.961 37.286 1.00 47.31 108 ALA A CA 1
ATOM 819 C C . ALA A 1 108 ? -0.497 -4.356 37.177 1.00 47.31 108 ALA A C 1
ATOM 821 O O . ALA A 1 108 ? 0.324 -3.912 37.969 1.00 47.31 108 ALA A O 1
ATOM 822 N N . ARG A 1 109 ? -0.132 -5.218 36.216 1.00 45.72 109 ARG A N 1
ATOM 823 C CA . ARG A 1 109 ? 1.222 -5.720 35.965 1.00 45.72 109 ARG A CA 1
ATOM 824 C C . ARG A 1 109 ? 1.881 -5.153 34.698 1.00 45.72 109 ARG A C 1
ATOM 826 O O . ARG A 1 109 ? 3.049 -5.437 34.462 1.00 45.72 109 ARG A O 1
ATOM 833 N N . CYS A 1 110 ? 1.165 -4.378 33.882 1.00 47.50 110 CYS A N 1
ATOM 834 C CA . CYS A 1 110 ? 1.632 -3.917 32.564 1.00 47.50 110 CYS A CA 1
ATOM 835 C C . CYS A 1 110 ? 2.008 -2.420 32.519 1.00 47.50 110 CYS A C 1
ATOM 837 O O . CYS A 1 110 ? 2.130 -1.862 31.431 1.00 47.50 110 CYS A O 1
ATOM 839 N N . GLU A 1 111 ? 2.169 -1.757 33.669 1.00 44.44 111 GLU A N 1
ATOM 840 C CA . GLU A 1 111 ? 2.225 -0.286 33.770 1.00 44.44 111 GLU A CA 1
ATOM 841 C C . GLU A 1 111 ? 3.460 0.404 33.153 1.00 44.44 111 GLU A C 1
ATOM 843 O O . GLU A 1 111 ? 3.475 1.629 33.095 1.00 44.44 111 GLU A O 1
ATOM 848 N N . ASP A 1 112 ? 4.448 -0.320 32.609 1.00 43.94 112 ASP A N 1
ATOM 849 C CA . ASP A 1 112 ? 5.728 0.290 32.196 1.00 43.94 112 ASP A CA 1
ATOM 850 C C . ASP A 1 112 ? 6.128 0.174 30.710 1.00 43.94 112 ASP A C 1
ATOM 852 O O . ASP A 1 112 ? 7.225 0.593 30.334 1.00 43.94 112 ASP A O 1
ATOM 856 N N . MET A 1 113 ? 5.260 -0.299 29.805 1.00 39.41 113 MET A N 1
ATOM 857 C CA . MET A 1 113 ? 5.536 -0.201 28.358 1.00 39.41 113 MET A CA 1
ATOM 858 C C . MET A 1 113 ? 4.866 1.032 27.754 1.00 39.41 113 MET A C 1
ATOM 860 O O . MET A 1 113 ? 3.718 1.008 27.316 1.00 39.41 113 MET A O 1
ATOM 864 N N . ARG A 1 114 ? 5.622 2.136 27.726 1.00 41.78 114 ARG A N 1
ATOM 865 C CA . ARG A 1 114 ? 5.250 3.359 27.008 1.00 41.78 114 ARG A CA 1
ATOM 866 C C . ARG A 1 114 ? 4.936 3.031 25.549 1.00 41.78 114 ARG A C 1
ATOM 868 O O . ARG A 1 114 ? 5.783 2.538 24.811 1.00 41.78 114 ARG A O 1
ATOM 875 N N . PHE A 1 115 ? 3.703 3.354 25.186 1.00 45.41 115 PHE A N 1
ATOM 876 C CA . PHE A 1 115 ? 3.131 3.385 23.850 1.00 45.41 115 PHE A CA 1
ATOM 877 C C . PHE A 1 115 ? 4.125 3.882 22.789 1.00 45.41 115 PHE A C 1
ATOM 879 O O . PHE A 1 115 ? 4.437 5.071 22.735 1.00 45.41 115 PHE A O 1
ATOM 886 N N . LEU A 1 116 ? 4.552 2.983 21.902 1.00 39.56 116 LEU A N 1
ATOM 887 C CA . LEU A 1 116 ? 4.988 3.337 20.557 1.00 39.56 116 LEU A CA 1
ATOM 888 C C . LEU A 1 116 ? 4.136 2.531 19.571 1.00 39.56 116 LEU A C 1
ATOM 890 O O . LEU A 1 116 ? 4.171 1.305 19.565 1.00 39.56 116 LEU A O 1
ATOM 894 N N . ASP A 1 117 ? 3.367 3.270 18.776 1.00 39.44 117 ASP A N 1
ATOM 895 C CA . ASP A 1 117 ? 2.551 2.849 17.636 1.00 39.44 117 ASP A CA 1
ATOM 896 C C . ASP A 1 117 ? 1.323 1.952 17.899 1.00 39.44 117 ASP A C 1
ATOM 898 O O . ASP A 1 117 ? 1.384 0.750 18.150 1.00 39.44 117 ASP A O 1
ATOM 902 N N . SER A 1 118 ? 0.153 2.563 17.695 1.00 48.53 118 SER A N 1
ATOM 903 C CA . SER A 1 118 ? -1.206 2.029 17.845 1.00 48.53 118 SER A CA 1
ATOM 904 C C . SER A 1 118 ? -1.603 0.885 16.891 1.00 48.53 118 SER A C 1
ATOM 906 O O . SER A 1 118 ? -2.785 0.747 16.593 1.00 48.53 118 SER A O 1
ATOM 908 N N . HIS A 1 119 ? -0.682 0.053 16.390 1.00 47.81 119 HIS A N 1
ATOM 909 C CA . HIS A 1 119 ? -1.046 -1.053 15.488 1.00 47.81 119 HIS A CA 1
ATOM 910 C C . HIS A 1 119 ? -0.246 -2.359 15.612 1.00 47.81 119 HIS A C 1
ATOM 912 O O . HIS A 1 119 ? -0.380 -3.219 14.742 1.00 47.81 119 HIS A O 1
ATOM 918 N N . VAL A 1 120 ? 0.501 -2.583 16.697 1.00 43.53 120 VAL A N 1
ATOM 919 C CA . VAL A 1 120 ? 1.040 -3.921 17.010 1.00 43.53 120 VAL A CA 1
ATOM 920 C C . VAL A 1 120 ? 0.852 -4.229 18.493 1.00 43.53 120 VAL A C 1
ATOM 922 O O . VAL A 1 120 ? 1.779 -4.164 19.289 1.00 43.53 120 VAL A O 1
ATOM 925 N N . ILE A 1 121 ? -0.370 -4.592 18.875 1.00 42.00 121 ILE A N 1
ATOM 926 C CA . ILE A 1 121 ? -0.583 -5.431 20.055 1.00 42.00 121 ILE A CA 1
ATOM 927 C C . ILE A 1 121 ? -1.430 -6.592 19.584 1.00 42.00 121 ILE A C 1
ATOM 929 O O . ILE A 1 121 ? -2.628 -6.429 19.389 1.00 42.00 121 ILE A O 1
ATOM 933 N N . LEU A 1 122 ? -0.783 -7.728 19.346 1.00 42.22 122 LEU A N 1
ATOM 934 C CA . LEU A 1 122 ? -1.329 -9.067 19.554 1.00 42.22 122 LEU A CA 1
ATOM 935 C C . LEU A 1 122 ? -0.249 -10.072 19.157 1.00 42.22 122 LEU A C 1
ATOM 937 O O . LEU A 1 122 ? -0.335 -10.707 18.120 1.00 42.22 122 LEU A O 1
ATOM 941 N N . GLU A 1 123 ? 0.767 -10.192 20.005 1.00 40.44 123 GLU A N 1
ATOM 942 C CA . GLU A 1 123 ? 1.238 -11.503 20.446 1.00 40.44 123 GLU A CA 1
ATOM 943 C C . GLU A 1 123 ? 1.629 -11.385 21.929 1.00 40.44 123 GLU A C 1
ATOM 945 O O . GLU A 1 123 ? 2.710 -10.941 22.293 1.00 40.44 123 GLU A O 1
ATOM 950 N N . GLN A 1 124 ? 0.658 -11.759 22.771 1.00 44.41 124 GLN A N 1
ATOM 951 C CA . GLN A 1 124 ? 0.835 -12.441 24.057 1.00 44.41 124 GLN A CA 1
ATOM 952 C C . GLN A 1 124 ? 1.389 -11.650 25.263 1.00 44.41 124 GLN A C 1
ATOM 954 O O . GLN A 1 124 ? 2.547 -11.771 25.648 1.00 44.41 124 GLN A O 1
ATOM 959 N N . CYS A 1 125 ? 0.484 -11.020 26.023 1.00 41.50 125 CYS A N 1
ATOM 960 C CA . CYS A 1 125 ? 0.568 -11.117 27.487 1.00 41.50 125 CYS A CA 1
ATOM 961 C C . CYS A 1 125 ? 0.028 -12.499 27.899 1.00 41.50 125 CYS A C 1
ATOM 963 O O . CYS A 1 125 ? -1.176 -12.660 28.095 1.00 41.50 125 CYS A O 1
ATOM 965 N N . LEU A 1 126 ? 0.908 -13.505 27.985 1.00 47.22 126 LEU A N 1
ATOM 966 C CA . LEU A 1 126 ? 0.557 -14.889 28.355 1.00 47.22 126 LEU A CA 1
ATOM 967 C C . LEU A 1 126 ? -0.129 -15.012 29.732 1.00 47.22 126 LEU A C 1
ATOM 969 O O . LEU A 1 126 ? -0.887 -15.950 29.948 1.00 47.22 126 LEU A O 1
ATOM 973 N N . ASP A 1 127 ? 0.055 -14.038 30.626 1.00 44.00 127 ASP A N 1
ATOM 974 C CA . ASP A 1 127 ? -0.514 -14.043 31.982 1.00 44.00 127 ASP A CA 1
ATOM 975 C C . ASP A 1 127 ? -2.026 -13.716 32.049 1.00 44.00 127 ASP A C 1
ATOM 977 O O . ASP A 1 127 ? -2.617 -13.794 33.125 1.00 44.00 127 ASP A O 1
ATOM 981 N N . CYS A 1 128 ? -2.677 -13.323 30.945 1.00 45.69 128 CYS A N 1
ATOM 982 C CA . CYS A 1 128 ? -4.087 -12.883 30.938 1.00 45.69 128 CYS A CA 1
ATOM 983 C C . CYS A 1 128 ? -5.048 -13.809 30.170 1.00 45.69 128 CYS A C 1
ATOM 985 O O . CYS A 1 128 ? -6.195 -13.424 29.945 1.00 45.69 128 CYS A O 1
ATOM 987 N N . ASN A 1 129 ? -4.618 -15.011 29.767 1.00 44.66 129 ASN A N 1
ATOM 988 C CA . ASN A 1 129 ? -5.490 -15.980 29.097 1.00 44.66 129 ASN A CA 1
ATOM 989 C C . ASN A 1 129 ? -6.139 -16.950 30.114 1.00 44.66 129 ASN A C 1
ATOM 991 O O . ASN A 1 129 ? -5.431 -17.804 30.649 1.00 44.66 129 ASN A O 1
ATOM 995 N N . PRO A 1 130 ? -7.458 -16.873 30.387 1.00 48.72 130 PRO A N 1
ATOM 996 C CA . PRO A 1 130 ? -8.127 -17.796 31.306 1.00 48.72 130 PRO A CA 1
ATOM 997 C C . PRO A 1 130 ? -8.369 -19.202 30.723 1.00 48.72 130 PRO A C 1
ATOM 999 O O . PRO A 1 130 ? -8.866 -20.062 31.444 1.00 48.72 130 PRO A O 1
ATOM 1002 N N . GLU A 1 131 ? -8.028 -19.463 29.455 1.00 43.09 131 GLU A N 1
ATOM 1003 C CA . GLU A 1 131 ? -8.274 -20.758 28.793 1.00 43.09 131 GLU A CA 1
ATOM 1004 C C . GLU A 1 131 ? -7.065 -21.713 28.764 1.00 43.09 131 GLU A C 1
ATOM 1006 O O . GLU A 1 131 ? -7.142 -22.780 28.157 1.00 43.09 131 GLU A O 1
ATOM 1011 N N . ILE A 1 132 ? -5.955 -21.389 29.438 1.00 42.47 132 ILE A N 1
ATOM 1012 C CA . ILE A 1 132 ? -4.817 -22.313 29.577 1.00 42.47 132 ILE A CA 1
ATOM 1013 C C . ILE A 1 132 ? -4.834 -22.889 31.001 1.00 42.47 132 ILE A C 1
ATOM 1015 O O . ILE A 1 132 ? -4.641 -22.133 31.957 1.00 42.47 132 ILE A O 1
ATOM 1019 N N . PRO A 1 133 ? -5.086 -24.198 31.191 1.00 39.09 133 PRO A N 1
ATOM 1020 C CA . PRO A 1 133 ? -4.990 -24.803 32.514 1.00 39.09 133 PRO A CA 1
ATOM 1021 C C . PRO A 1 133 ? -3.544 -24.711 33.024 1.00 39.09 133 PRO A C 1
ATOM 1023 O O . PRO A 1 133 ? -2.603 -24.920 32.258 1.00 39.09 133 PRO A O 1
ATOM 1026 N N . LYS A 1 134 ? -3.397 -24.354 34.307 1.00 51.09 134 LYS A N 1
ATOM 1027 C CA . LYS A 1 134 ? -2.109 -24.257 35.014 1.00 51.09 134 LYS A CA 1
ATOM 1028 C C . LYS A 1 134 ? -1.403 -25.602 35.125 1.00 51.09 134 LYS A C 1
ATOM 1030 O O . LYS A 1 134 ? -2.113 -26.609 35.345 1.00 51.09 134 LYS A O 1
#

Solvent-accessible surface area (backbone atoms only — not comparable to full-atom values): 8507 Å² total; per-residue (Å²): 131,81,85,73,50,69,64,59,52,49,52,48,44,34,53,57,39,44,20,70,74,64,55,49,42,44,45,63,57,44,26,73,68,68,74,47,52,65,69,54,34,52,47,52,54,50,54,45,34,74,77,38,61,72,39,55,41,74,42,78,86,82,59,28,34,30,67,28,87,90,47,72,76,96,62,60,68,72,59,27,52,52,47,47,50,53,47,48,56,52,50,56,67,72,45,80,80,63,76,75,75,78,75,71,84,74,59,96,83,64,89,79,74,79,89,76,69,102,81,77,86,85,84,73,74,75,92,74,56,91,86,62,85,130

Radius of gyration: 18.12 Å; Cα contacts (8 Å, |Δi|>4): 93; chains: 1; bounding box: 28×40×59 Å